Protein AF-T0ZKY2-F1 (afdb_monomer_lite)

Structure (mmCIF, N/CA/C/O backbone):
data_AF-T0ZKY2-F1
#
_entry.id   AF-T0ZKY2-F1
#
loop_
_atom_site.group_PDB
_atom_site.id
_atom_site.type_symbol
_atom_site.label_atom_id
_atom_site.label_alt_id
_atom_site.label_comp_id
_atom_site.label_asym_id
_atom_site.label_entity_id
_atom_site.label_seq_id
_atom_site.pdbx_PDB_ins_code
_atom_site.Cartn_x
_atom_site.Cartn_y
_atom_site.Cartn_z
_atom_site.occupancy
_atom_site.B_iso_or_equiv
_atom_site.auth_seq_id
_atom_site.auth_comp_id
_atom_site.auth_asym_id
_atom_site.auth_atom_id
_atom_site.pdbx_PDB_model_num
ATOM 1 N N . GLY A 1 1 ? -26.917 -17.032 22.572 1.00 75.62 1 GLY A N 1
ATOM 2 C CA . GLY A 1 1 ? -26.504 -16.210 21.418 1.00 75.62 1 GLY A CA 1
ATOM 3 C C . GLY A 1 1 ? -27.085 -16.792 20.149 1.00 75.62 1 GLY A C 1
ATOM 4 O O . GLY A 1 1 ? -28.282 -17.002 20.116 1.00 75.62 1 GLY A O 1
ATOM 5 N N . VAL A 1 2 ? -26.275 -17.145 19.152 1.00 88.75 2 VAL A N 1
ATOM 6 C CA . VAL A 1 2 ? -26.767 -17.671 17.856 1.00 88.75 2 VAL A CA 1
ATOM 7 C C . VAL A 1 2 ? -27.067 -19.177 17.850 1.00 88.75 2 VAL A C 1
ATOM 9 O O . VAL A 1 2 ? -28.027 -19.612 17.224 1.00 88.75 2 VAL A O 1
ATOM 12 N N . ARG A 1 3 ? -26.333 -19.967 18.650 1.00 90.25 3 ARG A N 1
ATOM 13 C CA . ARG A 1 3 ? -2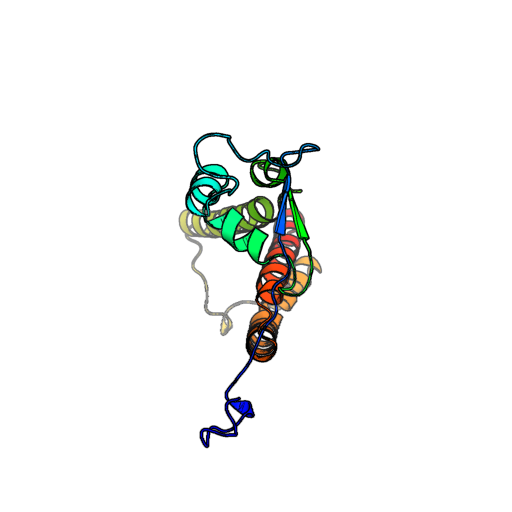6.563 -21.419 18.796 1.00 90.25 3 ARG A CA 1
ATOM 14 C C . ARG A 1 3 ? -27.966 -21.749 19.315 1.00 90.25 3 ARG A C 1
ATOM 16 O O . ARG A 1 3 ? -28.576 -22.712 18.875 1.00 90.25 3 ARG A O 1
ATOM 23 N N . ALA A 1 4 ? -28.484 -20.931 20.231 1.00 91.56 4 ALA A N 1
ATOM 24 C CA . ALA A 1 4 ? -29.830 -21.094 20.783 1.00 91.56 4 ALA A CA 1
ATOM 25 C C . ALA A 1 4 ? -30.936 -20.837 19.740 1.00 91.56 4 ALA A C 1
ATOM 27 O O . ALA A 1 4 ? -32.059 -21.284 19.927 1.00 91.56 4 ALA A O 1
ATOM 28 N N . LEU A 1 5 ? -30.605 -20.149 18.641 1.00 93.69 5 LEU A N 1
ATOM 29 C CA . LEU A 1 5 ? -31.491 -19.888 17.504 1.00 93.69 5 LEU A CA 1
ATOM 30 C C . LEU A 1 5 ? -31.313 -20.924 16.375 1.00 93.69 5 LEU A C 1
ATOM 32 O O . LEU A 1 5 ? -31.812 -20.715 15.275 1.00 93.69 5 LEU A O 1
ATOM 36 N N . GLY A 1 6 ? -30.565 -22.011 16.610 1.00 93.75 6 GLY A N 1
ATOM 37 C CA . GLY A 1 6 ? -30.290 -23.043 15.602 1.00 93.75 6 GLY A CA 1
ATOM 38 C C . GLY A 1 6 ? -29.289 -22.628 14.516 1.00 93.75 6 GLY A C 1
ATOM 39 O O . GLY A 1 6 ? -29.148 -23.327 13.517 1.00 93.75 6 GLY A O 1
ATOM 40 N N . VAL A 1 7 ? -28.586 -21.504 14.688 1.00 93.25 7 VAL A N 1
ATOM 41 C CA . VAL A 1 7 ? -27.573 -21.035 13.734 1.00 93.25 7 VAL A CA 1
ATOM 42 C C . VAL A 1 7 ? -26.210 -21.616 14.099 1.00 93.25 7 VAL A C 1
ATOM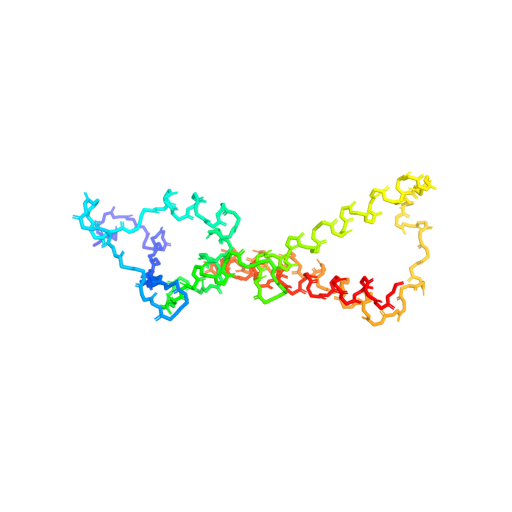 44 O O . VAL A 1 7 ? -25.789 -21.544 15.258 1.00 93.25 7 VAL A O 1
ATOM 47 N N . ASP A 1 8 ? -25.509 -22.149 13.095 1.00 94.06 8 ASP A N 1
ATOM 48 C CA . ASP A 1 8 ? -24.113 -22.568 13.219 1.00 94.06 8 ASP A CA 1
ATOM 49 C C . ASP A 1 8 ? -23.237 -21.388 13.693 1.00 94.06 8 ASP A C 1
ATOM 51 O O . ASP A 1 8 ? -23.142 -20.379 12.984 1.00 94.06 8 ASP A O 1
ATOM 55 N N . PRO A 1 9 ? -22.592 -21.485 14.873 1.00 90.62 9 PRO A N 1
ATOM 56 C CA . PRO A 1 9 ? -21.721 -20.437 15.392 1.00 90.62 9 PRO A CA 1
ATOM 57 C C . PRO A 1 9 ? -20.573 -20.044 14.458 1.00 90.62 9 PRO A C 1
ATOM 59 O O . PRO A 1 9 ? -20.155 -18.892 14.512 1.00 90.62 9 PRO A O 1
ATOM 62 N N . ALA A 1 10 ? -20.092 -20.945 13.592 1.00 91.38 10 ALA A N 1
ATOM 63 C CA . ALA A 1 10 ? -19.008 -20.645 12.651 1.00 91.38 10 ALA A CA 1
ATOM 64 C C . ALA A 1 10 ? -19.395 -19.586 11.601 1.00 91.38 10 ALA A C 1
ATOM 66 O O . ALA A 1 10 ? -18.528 -18.978 10.980 1.00 91.38 10 ALA A O 1
ATOM 67 N N . ARG A 1 11 ? -20.696 -19.328 11.417 1.00 91.31 11 ARG A N 1
ATOM 68 C CA . ARG A 1 11 ? -21.207 -18.293 10.505 1.00 91.31 11 ARG A CA 1
ATOM 69 C C . ARG A 1 11 ? -21.123 -16.876 11.077 1.00 91.31 11 ARG A C 1
ATOM 71 O O . ARG A 1 11 ? -21.381 -15.927 10.341 1.00 91.31 11 ARG A O 1
ATOM 78 N N . LEU A 1 12 ? -20.833 -16.725 12.371 1.00 91.25 12 LEU A N 1
ATOM 79 C CA . LEU A 1 12 ? -20.701 -15.426 13.024 1.00 91.25 12 LEU A CA 1
ATOM 80 C C . LEU A 1 12 ? -19.223 -15.113 13.270 1.00 91.25 12 LEU A C 1
ATOM 82 O O . LEU A 1 12 ? -18.593 -15.694 14.149 1.00 91.25 12 LEU A O 1
ATOM 86 N N . GLU A 1 13 ? -18.703 -14.135 12.535 1.00 89.88 13 GLU A N 1
ATOM 87 C CA . GLU A 1 13 ? -17.378 -13.561 12.754 1.00 89.88 13 GLU A CA 1
ATOM 88 C C . GLU A 1 13 ? -17.537 -12.181 13.412 1.00 89.88 13 GLU A C 1
ATOM 90 O O . GLU A 1 13 ? -18.186 -11.296 12.856 1.00 89.88 13 GLU A O 1
ATOM 95 N N . VAL A 1 14 ? -16.967 -11.994 14.608 1.00 90.62 14 VAL A N 1
ATOM 96 C CA . VAL A 1 14 ? -16.969 -10.703 15.316 1.00 90.62 14 VAL A CA 1
ATOM 97 C C . VAL A 1 14 ? -15.546 -10.168 15.347 1.00 90.62 14 VAL A C 1
ATOM 99 O O . VAL A 1 14 ? -14.678 -10.740 16.003 1.00 90.62 14 VAL A O 1
ATOM 102 N N . LYS A 1 15 ? -15.308 -9.065 14.639 1.00 89.44 15 LYS A N 1
ATOM 103 C CA . LYS A 1 15 ? -14.034 -8.346 14.662 1.00 89.44 15 LYS A CA 1
ATOM 104 C C . LYS A 1 15 ? -14.147 -7.140 15.587 1.00 89.44 15 LYS A C 1
ATOM 106 O O . LYS A 1 15 ? -15.097 -6.368 15.480 1.00 89.44 15 LYS A O 1
ATOM 111 N N . LEU A 1 16 ? -13.189 -6.992 16.496 1.00 90.06 16 LEU A N 1
ATOM 112 C CA . LEU A 1 16 ? -13.154 -5.887 17.448 1.00 90.06 16 LEU A CA 1
ATOM 113 C C . LEU A 1 16 ? -12.189 -4.819 16.944 1.00 90.06 16 LEU A C 1
ATOM 115 O O . LEU A 1 16 ? -10.994 -5.071 16.824 1.00 90.06 16 LEU A O 1
ATOM 119 N N . GLY A 1 17 ? -12.736 -3.644 16.639 1.00 89.62 17 GLY A N 1
ATOM 120 C CA . GLY A 1 17 ? -11.953 -2.469 16.285 1.00 89.62 17 GLY A CA 1
ATOM 121 C C . GLY A 1 17 ? -11.481 -1.694 17.500 1.00 89.62 17 GLY A C 1
ATOM 122 O O . GLY A 1 17 ? -12.221 -1.556 18.475 1.00 89.62 17 GLY A O 1
ATOM 123 N N . GLN A 1 18 ? -10.258 -1.178 17.429 1.00 90.69 18 GLN A N 1
ATOM 124 C CA . GLN A 1 18 ? -9.744 -0.216 18.395 1.00 90.69 18 GLN A CA 1
ATOM 125 C C . GLN A 1 18 ? -10.103 1.216 18.008 1.00 90.69 18 GLN A C 1
ATOM 127 O O . GLN A 1 18 ? -10.446 1.522 16.864 1.00 90.69 18 GLN A O 1
ATOM 132 N N . MET A 1 19 ? -10.018 2.108 18.993 1.00 87.94 19 MET A N 1
ATOM 133 C CA . MET A 1 19 ? -10.195 3.535 18.760 1.00 87.94 19 MET A CA 1
ATOM 134 C C . MET A 1 19 ? -9.027 4.110 17.955 1.00 87.94 19 MET A C 1
ATOM 136 O O . MET A 1 19 ? -7.865 3.752 18.161 1.00 87.94 19 MET A O 1
ATOM 140 N N . VAL A 1 20 ? -9.368 5.046 17.072 1.00 86.81 20 VAL A N 1
ATOM 141 C CA . VAL A 1 20 ? -8.420 5.856 16.310 1.00 86.81 20 VAL A CA 1
ATOM 142 C C . VAL A 1 20 ? -8.398 7.259 16.898 1.00 86.81 20 VAL A C 1
ATOM 144 O O . VAL A 1 20 ? -9.444 7.893 17.046 1.00 86.81 20 VAL A O 1
ATOM 147 N N . SER A 1 21 ? -7.202 7.746 17.201 1.00 87.75 21 SER A N 1
ATOM 148 C CA . SER A 1 21 ? -6.960 9.121 17.630 1.00 87.75 21 SER A CA 1
ATOM 149 C C . SER A 1 21 ? -6.500 9.958 16.443 1.00 87.75 21 SER A C 1
ATOM 151 O O . SER A 1 21 ? -5.703 9.494 15.632 1.00 87.75 21 SER A O 1
ATOM 153 N N . LEU A 1 22 ? -6.970 11.199 16.349 1.00 88.38 22 LEU A N 1
ATOM 154 C CA . LEU A 1 22 ? -6.526 12.151 15.331 1.00 88.38 22 LEU A CA 1
ATOM 155 C C . LEU A 1 22 ? -5.719 13.268 15.997 1.00 88.38 22 LEU A C 1
ATOM 157 O O . LEU A 1 22 ? -6.169 13.864 16.981 1.00 88.38 22 LEU A O 1
ATOM 161 N N . VAL A 1 23 ? -4.544 13.551 15.447 1.00 90.69 23 VAL A N 1
ATOM 162 C CA . VAL A 1 23 ? -3.690 14.688 15.813 1.00 90.69 23 VAL A CA 1
ATOM 163 C C . VAL A 1 23 ? -3.427 15.537 14.570 1.00 90.69 23 VAL A C 1
ATOM 165 O O . VAL A 1 23 ? -3.558 15.051 13.450 1.00 90.69 23 VAL A O 1
ATOM 168 N N . ASP A 1 24 ? -3.120 16.811 14.761 1.00 88.75 24 ASP A N 1
ATOM 169 C CA . ASP A 1 24 ? -2.665 17.729 13.719 1.00 88.75 24 ASP A CA 1
ATOM 170 C C . ASP A 1 24 ? -1.324 18.306 14.190 1.00 88.75 24 ASP A C 1
ATOM 172 O O . ASP A 1 24 ? -1.271 19.180 15.061 1.00 88.75 24 ASP A O 1
ATOM 176 N N . GLY A 1 25 ? -0.230 17.695 13.727 1.00 86.62 25 GLY A N 1
ATOM 177 C CA . GLY A 1 25 ? 1.088 17.857 14.334 1.00 86.62 25 GLY A CA 1
ATOM 178 C C . GLY A 1 25 ? 1.109 17.320 15.768 1.00 86.62 25 GLY A C 1
ATOM 179 O O . GLY A 1 25 ? 0.719 16.181 16.025 1.00 86.62 25 GLY A O 1
ATOM 180 N N . ASP A 1 26 ? 1.540 18.150 16.718 1.00 84.25 26 ASP A N 1
ATOM 181 C CA . ASP A 1 26 ? 1.618 17.780 18.139 1.00 84.25 26 ASP A CA 1
ATOM 182 C C . ASP A 1 26 ? 0.295 17.990 18.900 1.00 84.25 26 ASP A C 1
ATOM 184 O O . ASP A 1 26 ? 0.178 17.632 20.077 1.00 84.25 26 ASP A O 1
ATOM 188 N N . GLU A 1 27 ? -0.720 18.583 18.262 1.00 84.88 27 GLU A N 1
ATOM 189 C CA . GLU A 1 27 ? -1.991 18.879 18.912 1.00 84.88 27 GLU A CA 1
ATOM 190 C C . GLU A 1 27 ? -3.041 17.810 18.614 1.00 84.88 27 GLU A C 1
ATOM 192 O O . GLU A 1 27 ? -3.349 17.501 17.466 1.00 84.88 27 GLU A O 1
ATOM 197 N N . ALA A 1 28 ? -3.677 17.277 19.659 1.00 83.44 28 ALA A N 1
ATOM 198 C CA . ALA A 1 28 ? -4.886 16.482 19.478 1.00 83.44 28 ALA A CA 1
ATOM 199 C C . ALA A 1 28 ? -5.957 17.332 18.784 1.00 83.44 28 ALA A C 1
ATOM 201 O O . ALA A 1 28 ? -6.248 18.444 19.237 1.00 83.44 28 ALA A O 1
ATOM 202 N N . VAL A 1 29 ? -6.573 16.796 17.726 1.00 80.31 29 VAL A N 1
ATOM 203 C CA . VAL A 1 29 ? -7.615 17.503 16.973 1.00 80.31 29 VAL A CA 1
ATOM 204 C C . VAL A 1 29 ? -8.776 17.797 17.920 1.00 80.31 29 VAL A C 1
ATOM 206 O O . VAL A 1 29 ? -9.546 16.913 18.307 1.00 80.31 29 VAL A O 1
ATOM 209 N N . LYS A 1 30 ? -8.880 19.061 18.351 1.00 62.84 30 LYS A N 1
ATOM 210 C CA . LYS A 1 30 ? -9.911 19.489 19.296 1.00 62.84 30 LYS A CA 1
ATOM 211 C C . LYS A 1 30 ? -11.248 19.560 18.582 1.00 62.84 30 LYS A C 1
ATOM 213 O O . LYS A 1 30 ? -11.448 20.317 17.637 1.00 62.84 30 LYS A O 1
ATOM 218 N N . MET A 1 31 ? -12.186 18.784 19.100 1.00 58.72 31 MET A N 1
ATOM 219 C CA . MET A 1 31 ? -13.548 18.708 18.601 1.00 58.72 31 MET A CA 1
ATOM 220 C C . MET A 1 31 ? -14.249 20.067 18.788 1.00 58.72 31 MET A C 1
ATOM 222 O O . MET A 1 31 ? -14.210 20.671 19.864 1.00 58.72 31 MET A O 1
ATOM 226 N N . GLY A 1 32 ? -14.867 20.584 17.725 1.00 52.41 32 GLY A N 1
ATOM 227 C CA . GLY A 1 32 ? -15.491 21.906 17.729 1.00 52.41 32 GLY A CA 1
ATOM 228 C C . GLY A 1 32 ? -16.750 21.975 18.602 1.00 52.41 32 GLY A C 1
ATOM 229 O O . GLY A 1 32 ? -17.669 21.174 18.458 1.00 52.41 32 GLY A O 1
ATOM 230 N N . LYS A 1 33 ? -16.851 23.017 19.442 1.00 51.78 33 LYS A N 1
ATOM 231 C CA . LYS A 1 33 ? -17.945 23.247 20.416 1.00 51.78 33 LYS A CA 1
ATOM 232 C C . LYS A 1 33 ? -19.374 23.327 19.832 1.00 51.78 33 LYS A C 1
ATOM 234 O O . LYS A 1 33 ? -20.321 23.396 20.606 1.00 51.78 33 LYS A O 1
ATOM 239 N N . ARG A 1 34 ? -19.553 23.375 18.503 1.00 55.91 34 ARG A N 1
ATOM 240 C CA . ARG A 1 34 ? -20.856 23.611 17.838 1.00 55.91 34 ARG A CA 1
ATOM 241 C C . ARG A 1 34 ? -21.446 22.403 17.095 1.00 55.91 34 ARG A C 1
ATOM 243 O O . ARG A 1 34 ? -22.639 22.431 16.825 1.00 55.91 34 ARG A O 1
ATOM 250 N N . ALA A 1 35 ? -20.661 21.366 16.790 1.00 52.50 35 ALA A N 1
ATOM 251 C CA . ALA A 1 35 ? -21.105 20.207 15.994 1.00 52.50 35 ALA A CA 1
ATOM 252 C C . ALA A 1 35 ? -21.242 18.904 16.810 1.00 52.50 35 ALA A C 1
ATOM 254 O O . ALA A 1 35 ? -21.537 17.850 16.257 1.00 52.50 35 ALA A O 1
ATOM 255 N N . GLY A 1 36 ? -21.049 18.971 18.131 1.00 50.25 36 GLY A N 1
ATOM 256 C CA . GLY A 1 36 ? -20.835 17.783 18.952 1.00 50.25 36 GLY A CA 1
ATOM 257 C C . GLY A 1 36 ? -19.378 17.324 18.877 1.00 50.25 36 GLY A C 1
ATOM 258 O O . GLY A 1 36 ? -18.650 17.645 17.942 1.00 50.25 36 GLY A O 1
ATOM 259 N N . ASN A 1 37 ? -18.934 16.614 19.909 1.00 58.38 37 ASN A N 1
ATOM 260 C CA . ASN A 1 37 ? -17.552 16.186 20.130 1.00 58.38 37 ASN A CA 1
ATOM 261 C C . ASN A 1 37 ? -17.075 15.087 19.139 1.00 58.38 37 ASN A C 1
ATOM 263 O O . ASN A 1 37 ? -16.543 14.065 19.556 1.00 58.38 37 ASN A O 1
ATOM 267 N N . ALA A 1 38 ? -17.299 15.230 17.832 1.00 69.69 38 ALA A N 1
ATOM 268 C CA . ALA A 1 38 ? -16.937 14.211 16.850 1.00 69.69 38 ALA A CA 1
ATOM 269 C C . ALA A 1 38 ? -16.426 14.834 15.547 1.00 69.69 38 ALA A C 1
ATOM 271 O O . ALA A 1 38 ? -17.043 15.743 14.995 1.00 69.69 38 ALA A O 1
ATOM 272 N N . VAL A 1 39 ? -15.307 14.310 15.043 1.00 78.06 39 VAL A N 1
ATOM 273 C CA . VAL A 1 39 ? -14.866 14.545 13.663 1.00 78.06 39 VAL A CA 1
ATOM 274 C C . VAL A 1 39 ? -15.687 13.621 12.769 1.00 78.06 39 VAL A C 1
ATOM 276 O O . VAL A 1 39 ? -15.711 12.409 12.984 1.00 78.06 39 VAL A O 1
ATOM 279 N N . THR A 1 40 ? -16.400 14.181 11.792 1.00 86.88 40 THR A N 1
ATOM 280 C CA . THR A 1 40 ? -17.170 13.369 10.844 1.00 86.88 40 THR A CA 1
ATOM 281 C C . THR A 1 40 ? -16.249 12.832 9.757 1.00 86.88 40 THR A C 1
ATOM 283 O O . THR A 1 40 ? -15.297 13.506 9.355 1.00 86.88 40 THR A O 1
ATOM 286 N N . LEU A 1 41 ? -16.557 11.645 9.231 1.00 88.69 41 LEU A N 1
ATOM 287 C CA . LEU A 1 41 ? -15.829 11.095 8.088 1.00 88.69 41 LEU A CA 1
ATOM 288 C C . LEU A 1 41 ? -15.856 12.055 6.888 1.00 88.69 41 LEU A C 1
ATOM 290 O O . LEU A 1 41 ? -14.831 12.234 6.244 1.00 88.69 41 LEU A O 1
ATOM 294 N N . ASP A 1 42 ? -16.982 12.731 6.642 1.00 90.75 42 ASP A N 1
ATOM 295 C CA . ASP A 1 42 ? -17.107 13.719 5.562 1.00 90.75 42 ASP A CA 1
ATOM 296 C C . ASP A 1 42 ? -16.142 14.894 5.740 1.00 90.75 42 ASP A C 1
ATOM 298 O O . ASP A 1 42 ? -15.501 15.311 4.778 1.00 90.75 42 ASP A O 1
ATOM 302 N N . SER A 1 43 ? -15.997 15.404 6.972 1.00 88.31 43 SER A N 1
ATOM 303 C CA . SER A 1 43 ? -15.034 16.471 7.260 1.00 88.31 43 SER A CA 1
ATOM 304 C C . SER A 1 43 ? -13.601 16.001 7.033 1.00 88.31 43 SER A C 1
ATOM 306 O O . SER A 1 43 ? -12.839 16.712 6.393 1.00 88.31 43 SER A O 1
ATOM 308 N N . LEU A 1 44 ? -13.261 14.778 7.453 1.00 88.38 44 LEU A N 1
ATOM 309 C CA . LEU A 1 44 ? -11.941 14.189 7.230 1.00 88.38 44 LEU A CA 1
ATOM 310 C C . LEU A 1 44 ? -11.647 13.984 5.734 1.00 88.38 44 LEU A C 1
ATOM 312 O O . LEU A 1 44 ? -10.568 14.325 5.261 1.00 88.38 44 LEU A O 1
ATOM 316 N N . VAL A 1 45 ? -12.607 13.465 4.965 1.00 92.38 45 VAL A N 1
ATOM 317 C CA . VAL A 1 45 ? -12.450 13.254 3.517 1.00 92.38 45 VAL A CA 1
ATOM 318 C C . VAL A 1 45 ? -12.325 14.580 2.770 1.00 92.38 45 VAL A C 1
ATOM 320 O O . VAL A 1 45 ? -11.510 14.677 1.856 1.00 92.38 45 VAL A O 1
ATOM 323 N N . ALA A 1 46 ? -13.094 15.605 3.147 1.00 91.19 46 ALA A N 1
ATOM 324 C CA . ALA A 1 46 ? -12.975 16.942 2.560 1.00 91.19 46 ALA A CA 1
ATOM 325 C C . ALA A 1 46 ? -11.601 17.581 2.824 1.00 91.19 46 ALA A C 1
ATOM 327 O O . ALA A 1 46 ? -11.149 18.425 2.054 1.00 91.19 46 ALA A O 1
ATOM 328 N N . ASP A 1 47 ? -10.954 17.165 3.907 1.00 89.94 47 ASP A N 1
ATOM 329 C CA . ASP A 1 47 ? -9.756 17.777 4.449 1.00 89.94 47 ASP A CA 1
ATOM 330 C C . ASP A 1 47 ? -8.450 17.180 3.901 1.00 89.94 47 ASP A C 1
ATOM 332 O O . ASP A 1 47 ? -7.569 17.911 3.445 1.00 89.94 47 ASP A O 1
ATOM 336 N N . ILE A 1 48 ? -8.333 15.847 3.907 1.00 89.19 48 ILE A N 1
ATOM 337 C CA . ILE A 1 48 ? -7.135 15.127 3.428 1.00 89.19 48 ILE A CA 1
ATOM 338 C C . ILE A 1 48 ? -7.372 14.353 2.123 1.00 89.19 48 ILE A C 1
ATOM 340 O O . ILE A 1 48 ? -6.440 13.800 1.542 1.00 89.19 48 ILE A O 1
ATOM 344 N N . GLY A 1 49 ? -8.610 14.327 1.630 1.00 91.38 49 GLY A N 1
ATOM 345 C CA . GLY A 1 49 ? -8.992 13.631 0.407 1.00 91.38 49 GLY A CA 1
ATOM 346 C C . GLY A 1 49 ? -9.311 12.142 0.609 1.00 91.38 49 GLY A C 1
ATOM 347 O O . GLY A 1 49 ? -8.831 11.499 1.546 1.00 91.38 49 GLY A O 1
ATOM 348 N N . PRO A 1 50 ? -10.099 11.546 -0.305 1.00 92.25 50 PRO A N 1
ATOM 349 C CA . PRO A 1 50 ? -10.608 10.181 -0.156 1.00 92.25 50 PRO A CA 1
ATOM 350 C C . PRO A 1 50 ? -9.511 9.110 -0.167 1.00 92.25 50 PRO A C 1
ATOM 352 O O . PRO A 1 50 ? -9.624 8.112 0.545 1.00 92.25 50 PRO A O 1
ATOM 355 N N . ASP A 1 51 ? -8.450 9.308 -0.950 1.00 90.31 51 ASP A N 1
ATOM 356 C CA . ASP A 1 51 ? -7.341 8.355 -1.046 1.00 90.31 51 ASP A CA 1
ATOM 357 C C . ASP A 1 51 ? -6.553 8.292 0.259 1.00 90.31 51 ASP A C 1
ATOM 359 O O . ASP A 1 51 ? -6.289 7.201 0.769 1.00 90.31 51 ASP A O 1
ATOM 363 N N . ALA A 1 52 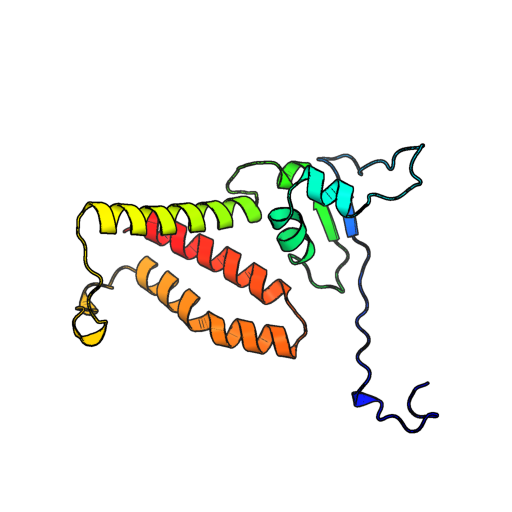? -6.229 9.457 0.829 1.00 90.00 52 ALA A N 1
ATOM 364 C CA . ALA A 1 52 ? -5.510 9.524 2.089 1.00 90.00 52 ALA A CA 1
ATOM 365 C C . ALA A 1 52 ? -6.348 8.936 3.221 1.00 90.00 52 ALA A C 1
ATOM 367 O O . ALA A 1 52 ? -5.857 8.082 3.954 1.00 90.00 52 ALA A O 1
ATOM 368 N N . THR A 1 53 ? -7.635 9.289 3.306 1.00 90.88 53 THR A N 1
ATOM 369 C CA . THR A 1 53 ? -8.544 8.701 4.297 1.00 90.88 53 THR A CA 1
ATOM 370 C C . THR A 1 53 ? -8.601 7.172 4.190 1.00 90.88 53 THR A C 1
ATOM 372 O O . THR A 1 53 ? -8.517 6.477 5.205 1.00 90.88 53 THR A O 1
ATOM 375 N N . ARG A 1 54 ? -8.702 6.613 2.975 1.00 90.00 54 ARG A N 1
ATOM 376 C CA . ARG A 1 54 ? -8.739 5.153 2.773 1.00 90.00 54 ARG A CA 1
ATOM 377 C C . ARG A 1 54 ? -7.425 4.475 3.125 1.00 90.00 54 ARG A C 1
ATOM 379 O O . ARG A 1 54 ? -7.442 3.470 3.820 1.00 90.00 54 ARG A O 1
ATOM 386 N N . ILE A 1 55 ? -6.296 4.982 2.641 1.00 88.19 55 ILE A N 1
ATOM 387 C CA . ILE A 1 55 ? -5.008 4.331 2.897 1.00 88.19 55 ILE A CA 1
ATOM 388 C C . ILE A 1 55 ? -4.650 4.436 4.377 1.00 88.19 55 ILE A C 1
ATOM 390 O O . ILE A 1 55 ? -4.269 3.423 4.954 1.00 88.19 55 ILE A O 1
ATOM 394 N N . LEU A 1 56 ? -4.816 5.610 4.997 1.00 84.94 56 LEU A N 1
ATOM 395 C CA . LEU A 1 56 ? -4.501 5.820 6.413 1.00 84.94 56 LEU A CA 1
ATOM 396 C C . LEU A 1 56 ? -5.370 4.954 7.325 1.00 84.94 56 LEU A C 1
ATOM 398 O O . LEU A 1 56 ? -4.842 4.310 8.220 1.00 84.94 56 LEU A O 1
ATOM 402 N N . SER A 1 57 ? -6.670 4.821 7.047 1.00 87.12 57 SER A N 1
ATOM 403 C CA . SER A 1 57 ? -7.536 3.905 7.814 1.00 87.12 57 SER A CA 1
ATOM 404 C C . SER A 1 57 ? -7.169 2.421 7.671 1.00 87.12 57 SER A C 1
ATOM 406 O O . SER A 1 57 ? -7.657 1.593 8.436 1.00 87.12 57 SER A O 1
ATOM 408 N N . LEU A 1 58 ? -6.299 2.081 6.717 1.00 90.25 58 LEU A N 1
ATOM 409 C CA . LEU A 1 58 ? -5.865 0.724 6.406 1.00 90.25 58 LEU A CA 1
ATOM 410 C C . LEU A 1 58 ? -4.351 0.533 6.587 1.00 90.25 58 LEU A C 1
ATOM 412 O O . LEU A 1 58 ? -3.805 -0.445 6.079 1.00 90.25 58 LEU A O 1
ATOM 416 N N . THR A 1 59 ? -3.635 1.441 7.260 1.00 85.50 59 THR A N 1
ATOM 417 C CA . THR A 1 59 ? -2.197 1.261 7.548 1.00 85.50 59 THR A CA 1
ATOM 418 C C . THR A 1 59 ? -1.919 0.455 8.813 1.00 85.50 59 THR A C 1
ATOM 420 O O . THR A 1 59 ? -0.784 0.021 9.005 1.00 85.50 59 THR A O 1
ATOM 423 N N . SER A 1 60 ? -2.938 0.202 9.632 1.00 86.81 60 SER A N 1
ATOM 424 C CA . SER A 1 60 ? -2.837 -0.555 10.881 1.00 86.81 60 SER A CA 1
ATOM 425 C C . SER A 1 60 ? -3.893 -1.655 10.940 1.00 86.81 60 SER A C 1
ATOM 427 O O . SER A 1 60 ? -4.911 -1.599 10.245 1.00 86.81 60 SER A O 1
ATOM 429 N N . SER A 1 61 ? -3.633 -2.683 11.749 1.00 87.62 61 SER A N 1
ATOM 430 C CA . SER A 1 61 ? -4.621 -3.733 11.995 1.00 87.62 61 SER A CA 1
ATOM 431 C C . SER A 1 61 ? -5.820 -3.167 12.755 1.00 87.62 61 SER A C 1
ATOM 433 O O . SER A 1 61 ? -5.688 -2.239 13.552 1.00 87.62 61 SER A O 1
ATOM 435 N N . LEU A 1 62 ? -6.997 -3.742 12.517 1.00 87.94 62 LEU A N 1
ATOM 436 C CA . LEU A 1 62 ? -8.254 -3.299 13.118 1.00 87.94 62 LEU A CA 1
ATOM 437 C C . LEU A 1 62 ? -8.208 -3.352 14.659 1.00 87.94 62 LEU A C 1
ATOM 439 O O . LEU A 1 62 ? -8.800 -2.512 15.331 1.00 87.94 62 LEU A O 1
ATOM 443 N N . ASP A 1 63 ? -7.482 -4.320 15.212 1.00 88.56 63 ASP A N 1
ATOM 444 C CA . ASP A 1 63 ? -7.309 -4.556 16.645 1.00 88.56 63 ASP A CA 1
ATOM 445 C C . ASP A 1 63 ? -6.163 -3.745 17.280 1.00 88.56 63 ASP A C 1
ATOM 447 O O . ASP A 1 63 ? -5.870 -3.927 18.463 1.00 88.56 63 ASP A O 1
ATOM 451 N N . GLN A 1 64 ? -5.560 -2.807 16.541 1.00 89.62 64 GLN A N 1
ATOM 452 C CA . GLN A 1 64 ? -4.491 -1.936 17.024 1.00 89.62 64 GLN A CA 1
ATOM 453 C C . GLN A 1 64 ? -4.973 -0.489 17.214 1.00 89.62 64 GLN A C 1
ATOM 455 O O . GLN A 1 64 ? -5.405 0.177 16.271 1.00 89.62 64 GLN A O 1
ATOM 460 N N . ALA A 1 65 ? -4.831 0.038 18.434 1.00 89.81 65 ALA A N 1
ATOM 461 C CA . ALA A 1 65 ? -5.062 1.457 18.696 1.00 89.81 65 ALA A CA 1
ATOM 462 C C . ALA A 1 65 ? -4.024 2.298 17.943 1.00 89.81 65 ALA A C 1
ATOM 464 O O . ALA A 1 65 ? -2.822 2.040 18.038 1.00 89.81 65 ALA A O 1
ATOM 465 N N . THR A 1 66 ? -4.493 3.290 17.187 1.00 88.88 66 THR A N 1
ATOM 466 C CA . THR A 1 66 ? -3.640 4.032 16.252 1.00 88.88 66 THR A CA 1
ATOM 467 C C . THR A 1 66 ? -3.904 5.529 16.334 1.00 88.88 66 THR A C 1
ATOM 469 O O . THR A 1 66 ? -5.048 5.962 16.477 1.00 88.88 66 THR A O 1
ATOM 472 N N . THR A 1 67 ? -2.837 6.319 16.233 1.00 89.38 67 THR A N 1
ATOM 473 C CA . THR A 1 67 ? -2.903 7.777 16.119 1.00 89.38 67 THR A CA 1
ATOM 474 C C . THR A 1 67 ? -2.553 8.181 14.692 1.00 89.38 67 THR A C 1
ATOM 476 O O . THR A 1 67 ? -1.503 7.786 14.187 1.00 89.38 67 THR A O 1
ATOM 479 N N . PHE A 1 68 ? -3.412 8.968 14.048 1.00 87.62 68 PHE A N 1
ATOM 480 C CA . PHE A 1 68 ? -3.171 9.519 12.718 1.00 87.62 68 PHE A CA 1
ATOM 481 C C . PHE A 1 68 ? -2.890 11.011 12.797 1.00 87.62 68 PHE A C 1
ATOM 483 O O . PHE A 1 68 ? -3.690 11.762 13.354 1.00 87.62 68 PHE A O 1
ATOM 490 N N . ASP A 1 69 ? -1.774 11.419 12.201 1.00 89.19 69 ASP A N 1
ATOM 491 C CA . ASP A 1 69 ? -1.413 12.821 12.040 1.00 89.19 69 ASP A CA 1
ATOM 492 C C . ASP A 1 69 ? -1.951 13.371 10.712 1.00 89.19 69 ASP A C 1
ATOM 494 O O . ASP A 1 69 ? -1.530 12.969 9.622 1.00 89.19 69 ASP A O 1
ATOM 498 N N . LEU A 1 70 ? -2.901 14.298 10.816 1.00 89.00 70 LEU A N 1
ATOM 499 C CA . LEU A 1 70 ? -3.512 14.975 9.680 1.00 89.00 70 LEU A CA 1
ATOM 500 C C . LEU A 1 70 ? -2.546 15.952 9.006 1.00 89.00 70 LEU A C 1
ATOM 502 O O . LEU A 1 70 ? -2.652 16.137 7.794 1.00 89.00 70 LEU A O 1
ATOM 506 N N . ALA A 1 71 ? -1.585 16.530 9.735 1.00 89.44 71 ALA A N 1
ATOM 507 C CA . ALA A 1 71 ? -0.574 17.397 9.140 1.00 89.44 71 ALA A CA 1
ATOM 508 C C . ALA A 1 71 ? 0.261 16.594 8.138 1.00 89.44 71 ALA A C 1
ATOM 510 O O . ALA A 1 71 ? 0.325 16.950 6.960 1.00 89.44 71 ALA A O 1
ATOM 511 N N . SER A 1 72 ? 0.812 15.455 8.574 1.00 87.00 72 SER A N 1
ATOM 512 C CA . SER A 1 72 ? 1.568 14.533 7.719 1.00 87.00 72 SER A CA 1
ATOM 513 C C . SER A 1 72 ? 0.770 14.077 6.490 1.00 87.00 72 SER A C 1
ATOM 515 O O . SER A 1 72 ? 1.293 14.067 5.374 1.00 87.00 72 SER A O 1
ATOM 517 N N . ALA A 1 73 ? -0.526 13.790 6.658 1.00 87.00 73 ALA A N 1
ATOM 518 C CA . ALA A 1 73 ? -1.400 13.354 5.569 1.00 87.00 73 ALA A CA 1
ATOM 519 C C . ALA A 1 73 ? -1.566 14.392 4.440 1.00 87.00 73 ALA A C 1
ATOM 521 O O . ALA A 1 73 ? -1.805 14.006 3.293 1.00 87.00 73 ALA A O 1
ATOM 522 N N . ARG A 1 74 ? -1.426 15.691 4.738 1.00 87.88 74 ARG A N 1
ATOM 523 C CA . ARG A 1 74 ? -1.517 16.785 3.749 1.00 87.88 74 ARG A CA 1
ATOM 524 C C . ARG A 1 74 ? -0.212 17.048 3.014 1.00 87.88 74 ARG A C 1
ATOM 526 O O . ARG A 1 74 ? -0.227 17.633 1.931 1.00 87.88 74 ARG A O 1
ATOM 533 N N . VAL A 1 75 ? 0.919 16.686 3.614 1.00 89.62 75 VAL A N 1
ATOM 534 C CA . VAL A 1 75 ? 2.232 17.011 3.061 1.00 89.62 75 VAL A CA 1
ATOM 535 C C . VAL A 1 75 ? 2.497 16.155 1.827 1.00 89.62 75 VAL A C 1
ATOM 537 O O . VAL A 1 75 ? 2.384 14.932 1.853 1.00 89.62 75 VAL A O 1
ATOM 540 N N . GLN A 1 76 ? 2.899 16.799 0.734 1.00 88.00 76 GLN A N 1
ATOM 541 C CA . GLN A 1 76 ? 3.343 16.134 -0.491 1.00 88.00 76 GLN A CA 1
ATOM 542 C C . GLN A 1 76 ? 4.844 15.829 -0.421 1.00 88.00 76 GLN A C 1
ATOM 544 O O . GLN A 1 76 ? 5.651 16.406 -1.149 1.00 88.00 76 GLN A O 1
ATOM 549 N N . SER A 1 77 ? 5.231 14.947 0.500 1.00 87.25 77 SER A N 1
ATOM 550 C CA . SER A 1 77 ? 6.616 14.498 0.671 1.00 87.25 77 SER A CA 1
ATOM 551 C C . SER A 1 77 ? 6.723 12.982 0.579 1.00 87.25 77 SER A C 1
ATOM 553 O O . SER A 1 77 ? 5.729 12.260 0.664 1.00 87.25 77 SER A O 1
ATOM 555 N N . ALA A 1 78 ? 7.952 12.491 0.416 1.00 80.62 78 ALA A N 1
ATOM 556 C CA . ALA A 1 78 ? 8.218 11.058 0.396 1.00 80.62 78 ALA A CA 1
ATOM 557 C C . ALA A 1 78 ? 7.856 10.352 1.717 1.00 80.62 78 ALA A C 1
ATOM 559 O O . ALA A 1 78 ? 7.598 9.152 1.701 1.00 80.62 78 ALA A O 1
ATOM 560 N N . ASP A 1 79 ? 7.787 11.098 2.824 1.00 83.12 79 ASP A N 1
ATOM 561 C CA . ASP A 1 79 ? 7.403 10.579 4.139 1.00 83.12 79 ASP A CA 1
ATOM 562 C C . ASP A 1 79 ? 5.893 10.323 4.250 1.00 83.12 79 ASP A C 1
ATOM 564 O O . ASP A 1 79 ? 5.462 9.519 5.075 1.00 83.12 79 ASP A O 1
ATOM 568 N N . ASN A 1 80 ? 5.077 10.964 3.404 1.00 88.31 80 ASN A N 1
ATOM 569 C CA . ASN A 1 80 ? 3.649 10.683 3.332 1.00 88.31 80 ASN A CA 1
ATOM 570 C C . ASN A 1 80 ? 3.415 9.408 2.496 1.00 88.31 80 ASN A C 1
ATOM 572 O O . ASN A 1 80 ? 3.598 9.427 1.272 1.00 88.31 80 ASN A O 1
ATOM 576 N N . PRO A 1 81 ? 2.939 8.303 3.105 1.00 85.62 81 PRO A N 1
ATOM 577 C CA . PRO A 1 81 ? 2.791 7.022 2.416 1.00 85.62 81 PRO A CA 1
ATOM 578 C C . PRO A 1 81 ? 1.793 7.075 1.255 1.00 85.62 81 PRO A C 1
ATOM 580 O O . PRO A 1 81 ? 1.927 6.321 0.291 1.00 85.62 81 PRO A O 1
ATOM 583 N N . VAL A 1 82 ? 0.796 7.958 1.332 1.00 90.94 82 VAL A N 1
ATOM 584 C CA . VAL A 1 82 ? -0.221 8.138 0.291 1.00 90.94 82 VAL A CA 1
ATOM 585 C C . VAL A 1 82 ? 0.411 8.812 -0.917 1.00 90.94 82 VAL A C 1
ATOM 587 O O . VAL A 1 82 ? 0.347 8.289 -2.032 1.00 90.94 82 VAL A O 1
ATOM 590 N N . TYR A 1 83 ? 1.083 9.940 -0.680 1.00 91.56 83 TYR A N 1
ATOM 591 C CA . TYR A 1 83 ? 1.766 10.689 -1.727 1.00 91.56 83 TYR A CA 1
ATOM 592 C C . TYR A 1 83 ? 2.863 9.850 -2.390 1.00 91.56 83 TYR A C 1
ATOM 594 O O . TYR A 1 83 ? 2.991 9.848 -3.613 1.00 91.56 83 TYR A O 1
ATOM 602 N N . TYR A 1 84 ? 3.616 9.074 -1.608 1.00 92.25 84 TYR A N 1
ATOM 603 C CA . TYR A 1 84 ? 4.688 8.222 -2.119 1.00 92.25 84 TYR A CA 1
ATOM 604 C C . TYR A 1 84 ? 4.193 7.181 -3.139 1.00 92.25 84 TYR A C 1
ATOM 606 O O . TYR A 1 84 ? 4.824 6.970 -4.183 1.00 92.25 84 TYR A O 1
ATOM 614 N N . VAL A 1 85 ? 3.028 6.580 -2.875 1.00 94.69 85 VAL A N 1
ATOM 615 C CA . VAL A 1 85 ? 2.347 5.654 -3.793 1.00 94.69 85 VAL A CA 1
ATOM 616 C C . VAL A 1 85 ? 1.788 6.395 -5.008 1.00 94.69 85 VAL A C 1
ATOM 618 O O . VAL A 1 85 ? 2.000 5.964 -6.141 1.00 94.69 85 VAL A O 1
ATOM 621 N N . GLN A 1 86 ? 1.121 7.534 -4.809 1.00 93.81 86 GLN A N 1
ATOM 622 C CA . GLN A 1 86 ? 0.586 8.344 -5.911 1.00 93.81 86 GLN A CA 1
ATOM 623 C C . GLN A 1 86 ? 1.691 8.814 -6.868 1.00 93.81 86 GLN A C 1
ATOM 625 O O . GLN A 1 86 ? 1.515 8.775 -8.088 1.00 93.81 86 GLN A O 1
ATOM 630 N N . MET A 1 87 ? 2.859 9.184 -6.338 1.00 95.00 87 MET A N 1
ATOM 631 C CA . MET A 1 87 ? 4.032 9.552 -7.126 1.00 95.00 87 MET A CA 1
ATOM 632 C C . MET A 1 87 ? 4.516 8.386 -7.998 1.00 95.00 87 MET A C 1
ATOM 634 O O . MET A 1 87 ? 4.859 8.603 -9.162 1.00 95.00 87 MET A O 1
ATOM 638 N N . ALA A 1 88 ? 4.524 7.152 -7.475 1.00 97.12 88 ALA A N 1
ATOM 639 C CA . ALA A 1 88 ? 4.860 5.966 -8.267 1.00 97.12 88 ALA A CA 1
ATOM 640 C C . ALA A 1 88 ? 3.858 5.778 -9.415 1.00 97.12 88 ALA A C 1
ATOM 642 O O . ALA A 1 88 ? 4.262 5.676 -10.572 1.00 97.12 88 ALA A O 1
ATOM 643 N N . THR A 1 89 ? 2.555 5.846 -9.128 1.00 96.50 89 THR A N 1
ATOM 644 C CA . THR A 1 89 ? 1.491 5.748 -10.142 1.00 96.50 89 THR A CA 1
ATOM 645 C C . THR A 1 89 ? 1.635 6.809 -11.236 1.00 96.50 89 THR A C 1
ATOM 647 O O . THR A 1 89 ? 1.551 6.496 -12.426 1.00 96.50 89 THR A O 1
ATOM 650 N N . ALA A 1 90 ? 1.907 8.062 -10.860 1.00 96.75 90 ALA A N 1
ATOM 651 C CA . ALA A 1 90 ? 2.105 9.156 -11.808 1.00 96.75 90 ALA A CA 1
ATOM 652 C C . ALA A 1 90 ? 3.322 8.924 -12.720 1.00 96.75 90 ALA A C 1
ATOM 654 O O . ALA A 1 90 ? 3.241 9.164 -13.930 1.00 96.75 90 ALA A O 1
ATOM 655 N N . ARG A 1 91 ? 4.431 8.418 -12.162 1.00 97.44 91 ARG A N 1
ATOM 656 C CA . ARG A 1 91 ? 5.648 8.066 -12.911 1.00 97.44 91 ARG A CA 1
ATOM 657 C C . ARG A 1 91 ? 5.417 6.892 -13.857 1.00 97.44 91 ARG A C 1
ATOM 659 O O . ARG A 1 91 ? 5.755 7.016 -15.029 1.00 97.44 91 ARG A O 1
ATOM 666 N N . ILE A 1 92 ? 4.774 5.814 -13.401 1.00 97.31 92 ILE A N 1
ATOM 667 C CA . ILE A 1 92 ? 4.395 4.665 -14.244 1.00 97.31 92 ILE A CA 1
ATOM 668 C C . ILE A 1 92 ? 3.550 5.135 -15.434 1.00 97.31 92 ILE A C 1
ATOM 670 O O . ILE A 1 92 ? 3.860 4.830 -16.587 1.00 97.31 92 ILE A O 1
ATOM 674 N N . GLY A 1 93 ? 2.520 5.949 -15.177 1.00 97.44 93 GLY A N 1
ATOM 675 C CA . GLY A 1 93 ? 1.703 6.539 -16.238 1.00 97.44 93 GLY A CA 1
ATOM 676 C C . GLY A 1 93 ? 2.513 7.432 -17.186 1.00 97.44 93 GLY A C 1
ATOM 677 O O . GLY A 1 93 ? 2.270 7.439 -18.391 1.00 97.44 93 GLY A O 1
ATOM 678 N N . GLY A 1 94 ? 3.503 8.159 -16.663 1.00 97.50 94 GLY A N 1
ATOM 679 C CA . GLY A 1 94 ? 4.444 8.961 -17.447 1.00 97.50 94 GLY A CA 1
ATOM 680 C C . GLY A 1 94 ? 5.327 8.129 -18.378 1.00 97.50 94 GLY A C 1
ATOM 681 O O . GLY A 1 94 ? 5.454 8.482 -19.550 1.00 97.50 94 GLY A O 1
ATOM 682 N N . VAL A 1 95 ? 5.877 7.008 -17.897 1.00 95.94 95 VAL A N 1
ATOM 683 C CA . VAL A 1 95 ? 6.633 6.046 -18.722 1.00 95.94 95 VAL A CA 1
ATOM 684 C C . VAL A 1 95 ? 5.766 5.560 -19.882 1.00 95.94 95 VAL A C 1
ATOM 686 O O . VAL A 1 95 ? 6.202 5.611 -21.030 1.00 95.94 95 VAL A O 1
ATOM 689 N N . GLY A 1 96 ? 4.517 5.172 -19.601 1.00 94.94 96 GLY A N 1
ATOM 690 C CA . GLY A 1 96 ? 3.566 4.732 -20.624 1.00 94.94 96 GLY A CA 1
ATOM 691 C C . GLY A 1 96 ? 3.276 5.803 -21.682 1.00 94.94 96 GLY A C 1
ATOM 692 O O . GLY A 1 96 ? 3.346 5.517 -22.877 1.00 94.94 96 GLY A O 1
ATOM 693 N N . ARG A 1 97 ? 3.019 7.052 -21.266 1.00 96.56 97 ARG A N 1
ATOM 694 C CA . ARG A 1 97 ? 2.808 8.175 -22.201 1.00 96.56 97 ARG A CA 1
ATOM 695 C C . ARG A 1 97 ? 4.031 8.425 -23.082 1.00 96.56 97 ARG A C 1
ATOM 697 O O . ARG A 1 97 ? 3.897 8.494 -24.297 1.00 96.56 97 ARG A O 1
ATOM 704 N N . LYS A 1 98 ? 5.225 8.480 -22.487 1.00 96.56 98 LYS A N 1
ATOM 705 C CA . LYS A 1 98 ? 6.479 8.719 -23.217 1.00 96.56 98 LYS A CA 1
ATOM 706 C C . LYS A 1 98 ? 6.808 7.587 -24.194 1.00 96.56 98 LYS A C 1
ATOM 708 O O . LYS A 1 98 ? 7.355 7.839 -25.264 1.00 96.56 98 LYS A O 1
ATOM 713 N N . ALA A 1 99 ? 6.485 6.345 -23.835 1.00 95.75 99 ALA A N 1
ATOM 714 C CA . ALA A 1 99 ? 6.609 5.201 -24.731 1.00 95.75 99 ALA A CA 1
ATOM 715 C C . ALA A 1 99 ? 5.688 5.362 -25.953 1.00 95.75 99 ALA A C 1
ATOM 717 O O . ALA A 1 99 ? 6.153 5.234 -27.085 1.00 95.75 99 ALA A O 1
ATOM 718 N N . ALA A 1 100 ? 4.422 5.734 -25.735 1.00 95.44 100 ALA A N 1
ATOM 719 C CA . ALA A 1 100 ? 3.461 5.979 -26.810 1.00 95.44 100 ALA A CA 1
ATOM 720 C C . ALA A 1 100 ? 3.878 7.145 -27.727 1.00 95.44 100 ALA A C 1
ATOM 722 O O . ALA A 1 100 ? 3.843 7.000 -28.945 1.00 95.44 100 ALA A O 1
ATOM 723 N N . GLU A 1 101 ? 4.342 8.267 -27.164 1.00 97.12 101 GLU A N 1
ATOM 724 C CA . GLU A 1 101 ? 4.860 9.421 -27.925 1.00 97.12 101 GLU A CA 1
ATOM 725 C C . GLU A 1 101 ? 6.045 9.051 -28.827 1.00 97.12 101 GLU A C 1
ATOM 727 O O . GLU A 1 101 ? 6.194 9.587 -29.923 1.00 97.12 101 GLU A O 1
ATOM 732 N N . LYS A 1 102 ? 6.881 8.109 -28.381 1.00 97.25 102 LYS A N 1
ATOM 733 C CA . LYS A 1 102 ? 8.017 7.582 -29.147 1.00 97.25 102 LYS A CA 1
ATOM 734 C C . LYS A 1 102 ? 7.637 6.465 -30.124 1.00 97.25 102 LYS A C 1
ATOM 736 O O . LYS A 1 102 ? 8.524 5.910 -30.766 1.00 97.25 102 LYS A O 1
ATOM 741 N N . GLY A 1 103 ? 6.356 6.107 -30.220 1.00 96.31 103 GLY A N 1
ATOM 742 C CA . GLY A 1 103 ? 5.890 5.010 -31.069 1.00 96.31 103 GLY A CA 1
ATOM 743 C C . GLY A 1 103 ? 6.347 3.626 -30.599 1.00 96.31 103 GLY A C 1
ATOM 744 O O . GLY A 1 103 ? 6.429 2.706 -31.408 1.00 96.31 103 GLY A O 1
ATOM 745 N N . VAL A 1 104 ? 6.668 3.459 -29.311 1.00 94.81 104 VAL A N 1
ATOM 746 C CA . VAL A 1 104 ? 7.041 2.155 -28.749 1.00 94.81 104 VAL A CA 1
ATOM 747 C C . VAL A 1 104 ? 5.797 1.275 -28.676 1.00 94.81 104 VAL A C 1
ATOM 749 O O . VAL A 1 104 ? 4.851 1.569 -27.945 1.00 94.81 104 VAL A O 1
ATOM 752 N N . ILE A 1 105 ? 5.817 0.168 -29.414 1.00 90.25 105 ILE A N 1
ATOM 753 C CA . ILE A 1 105 ? 4.762 -0.845 -29.391 1.00 90.25 105 ILE A CA 1
ATOM 754 C C . ILE A 1 105 ? 5.186 -1.944 -28.421 1.00 90.25 105 ILE A C 1
ATOM 756 O O . ILE A 1 105 ? 6.286 -2.488 -28.523 1.00 90.25 105 ILE A O 1
ATOM 760 N N . ARG A 1 106 ? 4.312 -2.276 -27.469 1.00 88.12 106 ARG A N 1
ATOM 761 C CA . ARG A 1 106 ? 4.560 -3.369 -26.528 1.00 88.12 106 ARG A CA 1
ATOM 762 C C . ARG A 1 106 ? 4.472 -4.697 -27.280 1.00 88.12 106 ARG A C 1
ATOM 764 O O . ARG A 1 106 ? 3.399 -5.056 -27.758 1.00 88.12 106 ARG A O 1
ATOM 771 N N . ALA A 1 107 ? 5.602 -5.386 -27.403 1.00 90.12 107 ALA A N 1
ATOM 772 C CA . ALA A 1 107 ? 5.659 -6.711 -28.004 1.00 90.12 107 ALA A CA 1
ATOM 773 C C . ALA A 1 107 ? 4.995 -7.762 -27.100 1.00 90.12 107 ALA A C 1
ATOM 775 O O . ALA A 1 107 ? 4.855 -7.559 -25.889 1.00 90.12 107 ALA A O 1
ATOM 776 N N . ASP A 1 108 ? 4.604 -8.888 -27.700 1.00 92.94 108 ASP A N 1
ATOM 777 C CA . ASP A 1 108 ? 4.233 -10.087 -26.948 1.00 92.94 108 ASP A CA 1
ATOM 778 C C . ASP A 1 108 ? 5.419 -10.519 -26.078 1.00 92.94 108 ASP A C 1
ATOM 780 O O . ASP A 1 108 ? 6.565 -10.467 -26.524 1.00 92.94 108 ASP A O 1
ATOM 784 N N . LEU A 1 109 ? 5.147 -10.961 -24.851 1.00 89.12 109 LEU A N 1
ATOM 785 C CA . LEU A 1 109 ? 6.172 -11.433 -23.927 1.00 89.12 109 LEU A CA 1
ATOM 786 C C . LEU A 1 109 ? 7.022 -12.556 -24.542 1.00 89.12 109 LEU A C 1
ATOM 788 O O . LEU A 1 109 ? 8.226 -12.586 -24.316 1.00 89.12 109 LEU A O 1
ATOM 792 N N . ALA A 1 110 ? 6.425 -13.425 -25.366 1.00 93.56 110 ALA A N 1
ATOM 793 C CA . ALA A 1 110 ? 7.143 -14.495 -26.064 1.00 93.56 110 ALA A CA 1
ATOM 794 C C . ALA A 1 110 ? 8.177 -13.984 -27.088 1.00 93.56 110 ALA A C 1
ATOM 796 O O . ALA A 1 110 ? 9.064 -14.731 -27.492 1.00 93.56 110 ALA A O 1
ATOM 797 N N . ALA A 1 111 ? 8.059 -12.724 -27.514 1.00 92.62 111 ALA A N 1
ATOM 798 C CA . ALA A 1 111 ? 8.957 -12.064 -28.458 1.00 92.62 111 ALA A CA 1
ATOM 799 C C . ALA A 1 111 ? 9.933 -11.082 -27.780 1.00 92.62 111 ALA A C 1
ATOM 801 O O . ALA A 1 111 ? 10.707 -10.419 -28.472 1.00 92.62 111 ALA A O 1
ATOM 802 N N . VAL A 1 112 ? 9.894 -10.957 -26.449 1.00 92.81 112 VAL A N 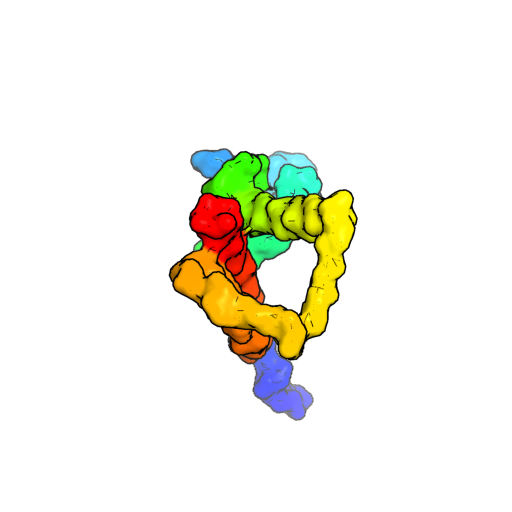1
ATOM 803 C CA . VAL A 1 112 ? 10.782 -10.080 -25.674 1.00 92.81 112 VAL A CA 1
ATOM 804 C C . VAL A 1 112 ? 11.991 -10.872 -25.181 1.00 92.81 112 VAL A C 1
ATOM 806 O O . VAL A 1 112 ? 11.846 -11.941 -24.591 1.00 92.81 112 VAL A O 1
ATOM 809 N N . ASP A 1 113 ? 13.190 -10.320 -25.368 1.00 92.69 113 ASP A N 1
ATOM 810 C CA . ASP A 1 113 ? 14.407 -10.871 -24.772 1.00 92.69 113 ASP A CA 1
ATOM 811 C C . ASP A 1 113 ? 14.477 -10.535 -23.274 1.00 92.69 113 ASP A C 1
ATOM 813 O O . ASP A 1 113 ? 14.866 -9.437 -22.870 1.00 92.69 113 ASP A O 1
ATOM 817 N N . LEU A 1 114 ? 14.082 -11.497 -22.439 1.00 91.31 114 LEU A N 1
ATOM 818 C CA . LEU A 1 114 ? 14.115 -11.361 -20.983 1.00 91.31 114 LEU A CA 1
ATOM 819 C C . LEU A 1 114 ? 15.536 -11.421 -20.404 1.00 91.31 114 LEU A C 1
ATOM 821 O O . LEU A 1 114 ? 15.711 -11.057 -19.244 1.00 91.31 114 LEU A O 1
ATOM 825 N N . ALA A 1 115 ? 16.554 -11.822 -21.179 1.00 92.06 115 ALA A N 1
ATOM 826 C CA . ALA A 1 115 ? 17.943 -11.827 -20.711 1.00 92.06 115 ALA A CA 1
ATOM 827 C C . ALA A 1 115 ? 18.481 -10.410 -20.444 1.00 92.06 115 ALA A C 1
ATOM 829 O O . ALA A 1 115 ? 19.487 -10.248 -19.754 1.00 92.06 115 ALA A O 1
ATOM 830 N N . LEU A 1 116 ? 17.794 -9.379 -20.949 1.00 91.94 116 LEU A N 1
ATOM 831 C CA . LEU A 1 116 ? 18.104 -7.982 -20.659 1.00 91.94 116 LEU A CA 1
ATOM 832 C C . LEU A 1 116 ? 17.805 -7.592 -19.202 1.00 91.94 116 LEU A C 1
ATOM 834 O O . LEU A 1 116 ? 18.439 -6.665 -18.709 1.00 91.94 116 LEU A O 1
ATOM 838 N N . LEU A 1 117 ? 16.908 -8.309 -18.510 1.00 91.62 117 LEU A N 1
ATOM 839 C CA . LEU A 1 117 ? 16.505 -8.038 -17.124 1.00 91.62 117 LEU A CA 1
ATOM 840 C C . LEU A 1 117 ? 17.527 -8.604 -16.126 1.00 91.62 117 LEU A C 1
ATOM 842 O O . LEU A 1 117 ? 17.303 -9.642 -15.499 1.00 91.62 117 LEU A O 1
ATOM 846 N N . HIS A 1 118 ? 18.677 -7.947 -16.004 1.00 93.75 118 HIS A N 1
ATOM 847 C CA . HIS A 1 118 ? 19.785 -8.398 -15.157 1.00 93.75 118 HIS A CA 1
ATOM 848 C C . HIS A 1 118 ? 20.034 -7.503 -13.941 1.00 93.75 118 HIS A C 1
ATOM 850 O O . HIS A 1 118 ? 20.768 -7.902 -13.033 1.00 93.75 118 HIS A O 1
ATOM 856 N N . HIS A 1 119 ? 19.472 -6.292 -13.905 1.00 97.19 119 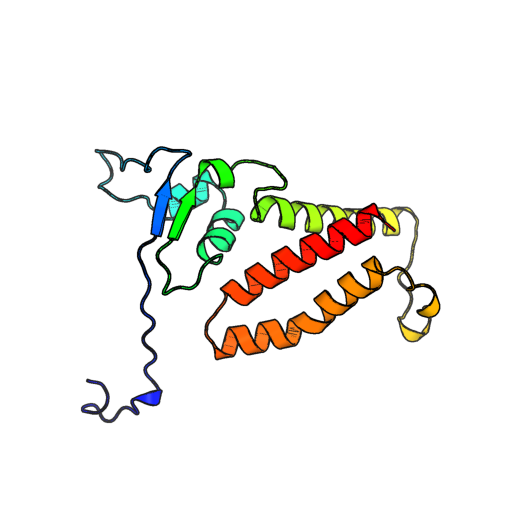HIS A N 1
ATOM 857 C CA . HIS A 1 119 ? 19.723 -5.370 -12.812 1.00 97.19 119 HIS A CA 1
ATOM 858 C C . HIS A 1 119 ? 18.939 -5.788 -11.564 1.00 97.19 119 HIS A C 1
ATOM 860 O O . HIS A 1 119 ? 17.760 -6.141 -11.617 1.00 97.19 119 HIS A O 1
ATOM 866 N N . GLN A 1 120 ? 19.577 -5.706 -10.395 1.00 96.56 120 GLN A N 1
ATOM 867 C CA . GLN A 1 120 ? 18.982 -6.166 -9.137 1.00 96.56 120 GLN A CA 1
ATOM 868 C C . GLN A 1 120 ? 17.643 -5.466 -8.827 1.00 96.56 120 GLN A C 1
ATOM 870 O O . GLN A 1 120 ? 16.717 -6.108 -8.331 1.00 96.56 120 GLN A O 1
ATOM 875 N N . ARG A 1 121 ? 17.498 -4.180 -9.185 1.00 97.69 121 ARG A N 1
ATOM 876 C CA . ARG A 1 121 ? 16.235 -3.431 -9.023 1.00 97.69 121 ARG A CA 1
ATOM 877 C C . ARG A 1 121 ? 15.098 -3.946 -9.899 1.00 97.69 121 ARG A C 1
ATOM 879 O O . ARG A 1 121 ? 13.949 -3.927 -9.465 1.00 97.69 121 ARG A O 1
ATOM 886 N N . GLU A 1 122 ? 15.403 -4.415 -11.107 1.00 96.56 122 GLU A N 1
ATOM 887 C CA . GLU A 1 122 ? 14.408 -5.012 -12.004 1.00 96.56 122 GLU A CA 1
ATOM 888 C C . GLU A 1 122 ? 13.846 -6.285 -11.371 1.00 96.56 122 GLU A C 1
ATOM 890 O O . GLU A 1 122 ? 12.631 -6.459 -11.273 1.00 96.56 122 GLU A O 1
ATOM 895 N N . LEU A 1 123 ? 14.735 -7.137 -10.851 1.00 95.50 123 LEU A N 1
ATOM 896 C CA . LEU A 1 123 ? 14.363 -8.384 -10.184 1.00 95.50 123 LEU A CA 1
ATOM 897 C C . LEU A 1 123 ? 13.560 -8.141 -8.899 1.00 95.50 123 LEU A C 1
ATOM 899 O O . LEU A 1 123 ? 12.596 -8.860 -8.638 1.00 95.50 123 LEU A O 1
ATOM 903 N N . GLU A 1 124 ? 13.918 -7.128 -8.106 1.00 96.94 124 GLU A N 1
ATOM 904 C CA . GLU A 1 124 ? 13.155 -6.713 -6.917 1.00 96.94 124 GLU A CA 1
ATOM 905 C C . GLU A 1 124 ? 11.723 -6.295 -7.269 1.00 96.94 124 GLU A C 1
ATOM 907 O O . GLU A 1 124 ? 10.769 -6.724 -6.614 1.00 96.94 124 GLU A O 1
ATOM 912 N N . LEU A 1 125 ? 11.558 -5.489 -8.323 1.00 97.88 125 LEU A N 1
ATOM 913 C CA . LEU A 1 125 ? 10.244 -5.052 -8.787 1.00 97.88 125 LEU A CA 1
ATOM 914 C C . LEU A 1 125 ? 9.400 -6.231 -9.291 1.00 97.88 125 LEU A C 1
ATOM 916 O O . LEU A 1 125 ? 8.232 -6.345 -8.918 1.00 97.88 125 LEU A O 1
ATOM 920 N N . ILE A 1 126 ? 9.989 -7.122 -10.094 1.00 96.19 126 ILE A N 1
ATOM 921 C CA . ILE A 1 126 ? 9.299 -8.298 -10.646 1.00 96.19 126 ILE A CA 1
ATOM 922 C C . ILE A 1 126 ? 8.831 -9.236 -9.532 1.00 96.19 126 ILE A C 1
ATOM 924 O O . ILE A 1 126 ? 7.677 -9.656 -9.547 1.00 96.19 126 ILE A O 1
ATOM 928 N N . ARG A 1 127 ? 9.682 -9.519 -8.538 1.00 96.38 127 ARG A N 1
ATOM 929 C CA . ARG A 1 127 ? 9.307 -10.343 -7.375 1.00 96.38 127 ARG A CA 1
ATOM 930 C C . ARG A 1 127 ? 8.144 -9.729 -6.605 1.00 96.38 127 ARG A C 1
ATOM 932 O O . ARG A 1 127 ? 7.159 -10.402 -6.343 1.00 96.38 127 ARG A O 1
ATOM 939 N N . SER A 1 128 ? 8.199 -8.423 -6.334 1.00 97.75 128 SER A N 1
ATOM 940 C CA . SER A 1 128 ? 7.096 -7.748 -5.642 1.00 97.75 128 SER A CA 1
ATOM 941 C C . SER A 1 128 ? 5.773 -7.853 -6.416 1.00 97.75 128 SER A C 1
ATOM 943 O O . SER A 1 128 ? 4.723 -8.019 -5.798 1.00 97.75 128 SER A O 1
ATOM 945 N N . LEU A 1 129 ? 5.804 -7.782 -7.753 1.00 97.62 129 LEU A N 1
ATOM 946 C CA . LEU A 1 129 ? 4.616 -7.970 -8.596 1.00 97.62 129 LEU A CA 1
ATOM 947 C C . LEU A 1 129 ? 4.079 -9.408 -8.550 1.00 97.62 129 LEU A C 1
ATOM 949 O O . LEU A 1 129 ? 2.863 -9.593 -8.535 1.00 97.62 129 LEU A O 1
ATOM 953 N N . GLU A 1 130 ? 4.967 -10.401 -8.527 1.00 97.56 130 GLU A N 1
ATOM 954 C CA . GLU A 1 130 ? 4.612 -11.823 -8.485 1.00 97.56 130 GLU A CA 1
ATOM 955 C C . GLU A 1 130 ? 3.936 -12.225 -7.168 1.00 97.56 130 GLU A C 1
ATOM 957 O O . GLU A 1 130 ? 3.003 -13.018 -7.194 1.00 97.56 130 GLU A O 1
ATOM 962 N N . GLU A 1 131 ? 4.289 -11.582 -6.054 1.00 97.56 131 GLU A N 1
ATOM 963 C CA . GLU A 1 131 ? 3.695 -11.844 -4.735 1.00 97.56 131 GLU A CA 1
ATOM 964 C C . GLU A 1 131 ? 2.237 -11.351 -4.580 1.00 97.56 131 GLU A C 1
ATOM 966 O O . GLU A 1 131 ? 1.550 -11.711 -3.621 1.00 97.56 131 GLU A O 1
ATOM 971 N N . LEU A 1 132 ? 1.727 -10.509 -5.491 1.00 98.31 132 LEU A N 1
ATOM 972 C CA . LEU A 1 132 ? 0.398 -9.894 -5.344 1.00 98.31 132 LEU A CA 1
ATOM 973 C C . LEU A 1 132 ? -0.752 -10.907 -5.151 1.00 98.31 132 LEU A C 1
ATOM 975 O O . LEU A 1 132 ? -1.587 -10.674 -4.271 1.00 98.31 132 LEU A O 1
ATOM 979 N N . PRO A 1 133 ? -0.862 -12.003 -5.929 1.00 98.38 133 PRO A N 1
ATOM 980 C CA . PRO A 1 133 ? -1.960 -12.955 -5.779 1.00 98.38 133 PRO A CA 1
ATOM 981 C C . PRO A 1 133 ? -1.985 -13.610 -4.394 1.00 98.38 133 PRO A C 1
ATOM 983 O O . PRO A 1 133 ? -3.061 -13.753 -3.813 1.00 98.38 133 PRO A O 1
ATOM 986 N N . GLU A 1 134 ? -0.816 -13.953 -3.847 1.00 98.19 134 GLU A N 1
ATOM 987 C CA . GLU A 1 134 ? -0.683 -14.518 -2.502 1.00 98.19 134 GLU A CA 1
ATOM 988 C C . GLU A 1 134 ? -1.074 -13.488 -1.441 1.00 98.19 134 GLU A C 1
ATOM 990 O O . GLU A 1 134 ? -1.940 -13.756 -0.609 1.00 98.19 134 GLU A O 1
ATOM 995 N N . VAL A 1 135 ? -0.554 -12.260 -1.541 1.00 98.19 135 VAL A N 1
ATOM 996 C CA . VAL A 1 135 ? -0.916 -11.159 -0.637 1.00 98.19 135 VAL A CA 1
ATOM 997 C C . VAL A 1 135 ? -2.430 -10.926 -0.605 1.00 98.19 135 VAL A C 1
ATOM 999 O O . VAL A 1 135 ? -2.997 -10.715 0.470 1.00 98.19 135 VAL A O 1
ATOM 1002 N N . VAL A 1 136 ? -3.100 -10.973 -1.762 1.00 98.38 136 VAL A N 1
ATOM 1003 C CA . VAL A 1 136 ? -4.561 -10.828 -1.864 1.00 98.38 136 VAL A CA 1
ATOM 1004 C C . VAL A 1 136 ? -5.289 -12.013 -1.230 1.00 98.38 136 VAL A C 1
ATOM 1006 O O . VAL A 1 136 ? -6.243 -11.800 -0.477 1.00 98.38 136 VAL A O 1
ATOM 1009 N N . ALA A 1 137 ? -4.851 -13.243 -1.503 1.00 98.31 137 ALA A N 1
ATOM 1010 C CA . ALA A 1 137 ? -5.453 -14.447 -0.940 1.00 98.31 137 ALA A CA 1
ATOM 1011 C C . ALA A 1 137 ? -5.356 -14.457 0.593 1.00 98.31 137 ALA A C 1
ATOM 1013 O O . ALA A 1 137 ? -6.361 -14.642 1.282 1.00 98.31 137 ALA A O 1
ATOM 1014 N N . GLU A 1 138 ? -4.174 -14.174 1.133 1.00 97.69 138 GLU A N 1
ATOM 1015 C CA . GLU A 1 138 ? -3.932 -14.125 2.572 1.00 97.69 138 GLU A CA 1
ATOM 1016 C C . GLU A 1 138 ? -4.703 -12.978 3.241 1.00 97.69 138 GLU A C 1
ATOM 1018 O O . GLU A 1 138 ? -5.359 -13.184 4.262 1.00 97.69 138 GLU A O 1
ATOM 1023 N N . ALA A 1 139 ? -4.726 -11.783 2.635 1.00 96.69 139 ALA A N 1
ATOM 1024 C CA . ALA A 1 139 ? -5.522 -10.661 3.138 1.00 96.69 139 ALA A CA 1
ATOM 1025 C C . ALA A 1 139 ? -7.020 -11.002 3.219 1.00 96.69 139 ALA A C 1
ATOM 1027 O O . ALA A 1 139 ? -7.699 -10.593 4.167 1.00 96.69 139 ALA A O 1
ATOM 1028 N N . ALA A 1 140 ? -7.537 -11.760 2.247 1.00 96.69 140 ALA A N 1
ATOM 1029 C CA . ALA A 1 140 ? -8.924 -12.204 2.231 1.00 96.69 140 ALA A CA 1
ATOM 1030 C C . ALA A 1 140 ? -9.209 -13.232 3.336 1.00 96.69 140 ALA A C 1
ATOM 1032 O O . ALA A 1 140 ? -10.211 -13.092 4.044 1.00 96.69 140 ALA A O 1
ATOM 1033 N N . VAL A 1 141 ? -8.331 -14.226 3.514 1.00 95.56 141 VAL A N 1
ATOM 1034 C CA . VAL A 1 141 ? -8.444 -15.252 4.566 1.00 95.56 141 VAL A CA 1
ATOM 1035 C C . VAL A 1 141 ? -8.404 -14.616 5.955 1.00 95.56 141 VAL A C 1
ATOM 1037 O O . VAL A 1 141 ? -9.270 -14.894 6.782 1.00 95.56 141 VAL A O 1
ATOM 1040 N N . GLU A 1 142 ? -7.456 -13.713 6.195 1.00 93.56 142 GLU A N 1
ATOM 1041 C CA . GLU A 1 142 ? -7.224 -13.110 7.513 1.00 93.56 142 GLU A CA 1
ATOM 1042 C C . GLU A 1 142 ? -8.161 -11.930 7.828 1.00 93.56 142 GLU A C 1
ATOM 1044 O O . GLU A 1 142 ? -8.261 -11.508 8.983 1.00 93.56 142 GLU A O 1
ATOM 1049 N N . ARG A 1 143 ? -8.880 -11.402 6.825 1.00 93.31 143 ARG A N 1
ATOM 1050 C CA . ARG A 1 143 ? -9.600 -10.111 6.894 1.00 93.31 143 ARG A CA 1
ATOM 1051 C C . ARG A 1 143 ? -8.660 -8.945 7.209 1.00 93.31 143 ARG A C 1
ATOM 1053 O O . ARG A 1 143 ? -9.011 -8.044 7.969 1.00 93.31 143 ARG A O 1
ATOM 1060 N N . ALA A 1 144 ? -7.471 -8.964 6.618 1.00 93.81 144 ALA A N 1
ATOM 1061 C CA . ALA A 1 144 ? -6.387 -8.035 6.911 1.00 93.81 144 ALA A CA 1
ATOM 1062 C C . ALA A 1 144 ? -6.064 -7.153 5.687 1.00 93.81 144 ALA A C 1
ATOM 1064 O O . ALA A 1 144 ? -5.030 -7.335 5.041 1.00 93.81 144 ALA A O 1
ATOM 1065 N N . PRO A 1 145 ? -6.915 -6.159 5.350 1.00 93.69 145 PRO A N 1
ATOM 1066 C CA . PRO A 1 145 ? -6.679 -5.249 4.222 1.00 93.69 145 PRO A CA 1
ATOM 1067 C C . PRO A 1 145 ? -5.381 -4.430 4.353 1.00 93.69 145 PRO A C 1
ATOM 1069 O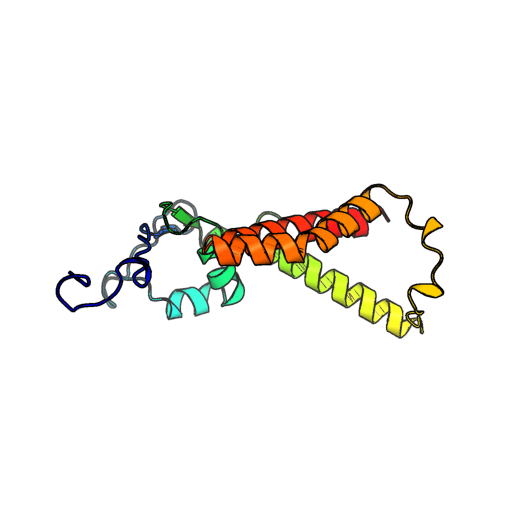 O . PRO A 1 145 ? -4.831 -3.986 3.347 1.00 93.69 145 PRO A O 1
ATOM 1072 N N . VAL A 1 146 ? -4.839 -4.292 5.569 1.00 94.12 146 VAL A N 1
ATOM 1073 C CA . VAL A 1 146 ? -3.517 -3.697 5.830 1.00 94.12 146 VAL A CA 1
ATOM 1074 C C . VAL A 1 146 ? -2.372 -4.396 5.088 1.00 94.12 146 VAL A C 1
ATOM 1076 O O . VAL A 1 146 ? -1.379 -3.759 4.729 1.00 94.12 146 VAL A O 1
ATOM 1079 N N . ARG A 1 147 ? -2.515 -5.689 4.772 1.00 95.81 147 ARG A N 1
ATOM 1080 C CA . ARG A 1 147 ? -1.551 -6.422 3.939 1.00 95.81 147 ARG A CA 1
ATOM 1081 C C . ARG A 1 147 ? -1.473 -5.834 2.530 1.00 95.81 147 ARG A C 1
ATOM 1083 O O . ARG A 1 147 ? -0.376 -5.641 2.012 1.00 95.81 147 ARG A O 1
ATOM 1090 N N . ILE A 1 148 ? -2.616 -5.451 1.954 1.00 96.25 148 ILE A N 1
ATOM 1091 C CA . ILE A 1 148 ? -2.673 -4.812 0.635 1.00 96.25 148 ILE A CA 1
ATOM 1092 C C . ILE A 1 148 ? -1.966 -3.458 0.674 1.00 96.25 148 ILE A C 1
ATOM 1094 O O . ILE A 1 148 ? -1.113 -3.189 -0.168 1.00 96.25 148 ILE A O 1
ATOM 1098 N N . THR A 1 149 ? -2.268 -2.606 1.660 1.00 94.62 149 THR A N 1
ATOM 1099 C CA . THR A 1 149 ? -1.634 -1.277 1.739 1.00 94.62 149 THR A CA 1
ATOM 1100 C C . THR A 1 149 ? -0.130 -1.380 1.964 1.00 94.62 149 THR A C 1
ATOM 1102 O O . THR A 1 149 ? 0.633 -0.600 1.397 1.00 94.62 149 THR A O 1
ATOM 1105 N N . THR A 1 150 ? 0.313 -2.370 2.738 1.00 94.75 150 THR A N 1
ATOM 1106 C CA . THR A 1 150 ? 1.733 -2.657 2.958 1.00 94.75 150 THR A CA 1
ATOM 1107 C C . THR A 1 150 ? 2.423 -3.091 1.670 1.00 94.75 150 THR A C 1
ATOM 1109 O O . THR A 1 150 ? 3.471 -2.539 1.330 1.00 94.75 150 THR A O 1
ATOM 1112 N N . TRP A 1 151 ? 1.810 -3.999 0.907 1.00 97.19 151 TRP A N 1
ATOM 1113 C CA . TRP A 1 151 ? 2.329 -4.411 -0.394 1.00 97.19 151 TRP A CA 1
ATOM 1114 C C . TRP A 1 151 ? 2.391 -3.246 -1.388 1.00 97.19 151 TRP A C 1
ATOM 1116 O O . TRP A 1 151 ? 3.432 -3.046 -2.008 1.00 97.19 151 TRP A O 1
ATOM 1126 N N . VAL A 1 152 ? 1.342 -2.419 -1.486 1.00 96.31 152 VAL A N 1
ATOM 1127 C CA . VAL A 1 152 ? 1.319 -1.254 -2.392 1.00 96.31 152 VAL A CA 1
ATOM 1128 C C . VAL A 1 152 ? 2.451 -0.274 -2.063 1.00 96.31 152 VAL A C 1
ATOM 1130 O O . VAL A 1 152 ? 3.138 0.196 -2.971 1.00 96.31 152 VAL A O 1
ATOM 1133 N N . ARG A 1 153 ? 2.693 0.013 -0.774 1.00 94.31 153 ARG A N 1
ATOM 1134 C CA . ARG A 1 153 ? 3.818 0.868 -0.352 1.00 94.31 153 ARG A CA 1
ATOM 1135 C C . ARG A 1 153 ? 5.163 0.255 -0.735 1.00 94.31 153 ARG A C 1
ATOM 1137 O O . ARG A 1 153 ? 6.008 0.952 -1.289 1.00 94.31 153 ARG A O 1
ATOM 1144 N N . ARG A 1 154 ? 5.353 -1.045 -0.489 1.00 96.62 154 ARG A N 1
ATOM 1145 C CA . ARG A 1 154 ? 6.587 -1.751 -0.865 1.00 96.62 154 ARG A CA 1
ATOM 1146 C C . ARG A 1 154 ? 6.802 -1.739 -2.378 1.00 96.62 154 ARG A C 1
ATOM 1148 O O . ARG A 1 154 ? 7.909 -1.456 -2.823 1.00 96.62 154 ARG A O 1
ATOM 1155 N N . LEU A 1 155 ? 5.758 -1.993 -3.169 1.00 98.06 155 LEU A N 1
ATOM 1156 C CA . LEU A 1 155 ? 5.824 -1.932 -4.628 1.00 98.06 155 LEU A CA 1
ATOM 1157 C C . LEU A 1 155 ? 6.240 -0.538 -5.107 1.00 98.06 155 LEU A C 1
ATOM 1159 O O . LEU A 1 155 ? 7.091 -0.437 -5.986 1.00 98.06 155 LEU A O 1
ATOM 1163 N N . ALA A 1 156 ? 5.687 0.525 -4.514 1.00 97.38 156 ALA A N 1
ATOM 1164 C CA . ALA A 1 156 ? 6.099 1.890 -4.824 1.00 97.38 156 ALA A CA 1
ATOM 1165 C C . ALA A 1 156 ? 7.597 2.100 -4.548 1.00 97.38 156 ALA A C 1
ATOM 1167 O O . ALA A 1 156 ? 8.291 2.640 -5.405 1.00 97.38 156 ALA A O 1
ATOM 1168 N N . THR A 1 157 ? 8.119 1.612 -3.416 1.00 97.06 157 THR A N 1
ATOM 1169 C CA . THR A 1 157 ? 9.561 1.652 -3.111 1.00 97.06 157 THR A CA 1
ATOM 1170 C C . THR A 1 157 ? 10.391 0.904 -4.156 1.00 97.06 157 THR A C 1
ATOM 1172 O O . THR A 1 157 ? 11.350 1.470 -4.682 1.00 97.06 157 THR A O 1
ATOM 1175 N N . CYS A 1 158 ? 10.014 -0.333 -4.507 1.00 98.00 158 CYS A N 1
ATOM 1176 C CA . CYS A 1 158 ? 10.697 -1.114 -5.546 1.00 98.00 158 CYS A CA 1
ATOM 1177 C C . CYS A 1 158 ? 10.698 -0.373 -6.890 1.00 98.00 158 CYS A C 1
ATOM 1179 O O . CYS A 1 158 ? 11.730 -0.285 -7.551 1.00 98.00 158 CYS A O 1
ATOM 1181 N N . PHE A 1 159 ? 9.557 0.207 -7.272 1.00 98.31 159 PHE A N 1
ATOM 1182 C CA . PHE A 1 159 ? 9.431 0.967 -8.508 1.00 98.31 159 PHE A CA 1
ATOM 1183 C C . PHE A 1 159 ? 10.290 2.235 -8.502 1.00 98.31 159 PHE A C 1
ATOM 1185 O O . PHE A 1 159 ? 10.950 2.514 -9.496 1.00 98.31 159 PHE A O 1
ATOM 1192 N N . HIS A 1 160 ? 10.308 3.007 -7.411 1.00 97.25 160 HIS A N 1
ATOM 1193 C CA . HIS A 1 160 ? 11.139 4.212 -7.332 1.00 97.25 160 HIS A CA 1
ATOM 1194 C C . HIS A 1 160 ? 12.629 3.885 -7.430 1.00 97.25 160 HIS A C 1
ATOM 1196 O O . HIS A 1 160 ? 13.350 4.633 -8.083 1.00 97.25 160 HIS A O 1
ATOM 1202 N N . GLY A 1 161 ? 13.070 2.772 -6.833 1.00 97.12 161 GLY A N 1
ATOM 1203 C CA . GLY A 1 161 ? 14.437 2.268 -6.987 1.00 97.12 161 GLY A CA 1
ATOM 1204 C C . GLY A 1 161 ? 14.748 1.879 -8.433 1.00 97.12 161 GLY A C 1
ATOM 1205 O O . GLY A 1 161 ? 15.730 2.352 -8.993 1.00 97.12 161 GLY A O 1
ATOM 1206 N N . PHE A 1 162 ? 13.872 1.094 -9.068 1.00 97.88 162 PHE A N 1
ATOM 1207 C CA . PHE A 1 162 ? 13.990 0.751 -10.489 1.00 97.88 162 PHE A CA 1
ATOM 1208 C C . PHE A 1 162 ? 14.047 1.995 -11.389 1.00 97.88 162 PHE A C 1
ATOM 1210 O O . PHE A 1 162 ? 14.955 2.120 -12.191 1.00 97.88 162 PHE A O 1
ATOM 1217 N N . TYR A 1 163 ? 13.130 2.947 -11.215 1.00 97.06 163 TYR A N 1
ATOM 1218 C CA . TYR A 1 163 ? 13.049 4.160 -12.037 1.00 97.06 163 TYR A CA 1
ATOM 1219 C C . TYR A 1 163 ? 14.254 5.103 -11.872 1.00 97.06 163 TYR A C 1
ATOM 1221 O O . TYR A 1 163 ? 14.486 5.959 -12.723 1.00 97.06 163 TYR A O 1
ATOM 1229 N N . HIS A 1 164 ? 14.965 5.022 -10.745 1.00 96.62 164 HIS A N 1
ATOM 1230 C CA . HIS A 1 164 ? 16.159 5.825 -10.491 1.00 96.62 164 HIS A CA 1
ATOM 1231 C C . HIS A 1 164 ? 17.432 5.156 -11.026 1.00 96.62 164 HIS A C 1
ATOM 1233 O O . HIS A 1 164 ? 18.288 5.843 -11.580 1.00 96.62 164 HIS A O 1
ATOM 1239 N N . ASP A 1 165 ? 17.560 3.840 -10.838 1.00 96.19 165 ASP A N 1
ATOM 1240 C CA . ASP A 1 165 ? 18.799 3.099 -11.096 1.00 96.19 165 ASP A CA 1
ATOM 1241 C C . ASP A 1 165 ? 18.859 2.464 -12.505 1.00 96.19 165 ASP A C 1
ATOM 1243 O O . ASP A 1 165 ? 19.927 1.998 -12.904 1.00 96.19 165 ASP A O 1
ATOM 1247 N N . CYS A 1 166 ? 17.742 2.414 -13.242 1.00 93.31 166 CYS A N 1
ATOM 1248 C CA . CYS A 1 166 ? 17.610 1.792 -14.569 1.00 93.31 166 CYS A CA 1
ATOM 1249 C C . CYS A 1 166 ? 17.030 2.778 -15.596 1.00 93.31 166 CYS A C 1
ATOM 1251 O O . CYS A 1 166 ? 17.534 2.794 -16.742 1.00 93.31 166 CYS A O 1
#

Secondary structure (DSSP, 8-state):
--GGGT--GGG-----PPPEEEEETTEE-PPPTTS-S---HHHHHHHH-HHHHHHHTTSS-TTS-EEEEHHHHH--STTSHHHHHHHHHHHHHHHHHHHHHTT-----GGGS-GGG--SHHHHHHHHHHHTHHHHHHHHHHHT-THHHHHHHHHHHHHHHHHHHH-

Sequence (166 aa):
GVRALGVDPARLEVKLGQMVSLVDGDEAVKMGKRAGNAVTLDSLVADIGPDATRILSLTSSLDQATTFDLASARVQSADNPVYYVQMATARIGGVGRKAAEKGVIRADLAAVDLALLHHQRELELIRSLEELPEVVAEAAVERAPVRITTWVRRLATCFHGFYHDC

Foldseek 3Di:
DVVVVVDDPVVDDDDAADDEWEAAVPHGPAADPPPPRDDDPVNLCVQLNPQLSVLVVQQDFRHDYYYDHSNLSNDCDCSNLSNLLVVLVVVVVVVVVVCVVVVNDDDDPVPDDCVVQDDPLSVQLVVLVVCVVVLVVVCVVVVRSSSVSVSSSSNSVSSVCVVVVD

InterPro domains:
  IPR001278 Arginine-tRNA ligase [PTHR11956] (11-166)
  IPR008909 DALR anticodon binding [PF05746] (85-166)
  IPR008909 DALR anticodon binding [SM00836] (85-165)
  IPR009080 Aminoacyl-tRNA synthetase, class Ia, anticodon-binding [SSF47323] (79-166)
  IPR014729 Rossmann-like alpha/beta/alpha sandwich fold [G3DSA:3.40.50.620] (2-79)

pLDDT: mean 90.36, std 9.24, range [50.25, 98.38]

Radius of gyration: 21.43 Å; chains: 1; bounding box: 51×47×52 Å

Organism: NCBI:txid410659